Protein AF-A0A6J4SGM5-F1 (afdb_monomer)

Structure (mmCIF, N/CA/C/O backbone):
data_AF-A0A6J4SGM5-F1
#
_entry.id   AF-A0A6J4SGM5-F1
#
loop_
_atom_site.group_PDB
_atom_site.id
_atom_site.type_symbol
_atom_site.label_atom_id
_atom_site.label_alt_id
_atom_site.label_comp_id
_atom_site.label_asym_id
_atom_site.label_entity_id
_atom_site.label_seq_id
_atom_site.pdbx_PDB_ins_code
_atom_site.Cartn_x
_atom_site.Cartn_y
_atom_site.Cartn_z
_atom_site.occupancy
_atom_site.B_iso_or_equiv
_atom_site.auth_seq_id
_atom_site.auth_comp_id
_atom_site.auth_asym_id
_atom_site.auth_atom_id
_atom_site.pdbx_PDB_model_num
ATOM 1 N N . MET A 1 1 ? 21.782 -3.002 -118.184 1.00 40.16 1 MET A N 1
ATOM 2 C CA . MET A 1 1 ? 23.092 -2.917 -118.861 1.00 40.16 1 MET A CA 1
ATOM 3 C C . MET A 1 1 ? 24.148 -2.784 -117.782 1.00 40.16 1 MET A C 1
ATOM 5 O O . MET A 1 1 ? 23.915 -2.075 -116.814 1.00 40.16 1 MET A O 1
ATOM 9 N N . LEU A 1 2 ? 25.202 -3.583 -117.906 1.00 38.00 2 LEU A N 1
ATOM 10 C CA . LEU A 1 2 ? 26.291 -3.784 -116.953 1.00 38.00 2 LEU A CA 1
ATOM 11 C C . LEU A 1 2 ? 27.451 -2.805 -117.213 1.00 38.00 2 LEU A C 1
ATOM 13 O O . LEU A 1 2 ? 27.683 -2.469 -118.371 1.00 38.00 2 LEU A O 1
ATOM 17 N N . ASN A 1 3 ? 28.215 -2.538 -116.141 1.00 36.09 3 ASN A N 1
ATOM 18 C CA . ASN A 1 3 ? 29.625 -2.091 -116.071 1.00 36.09 3 ASN A CA 1
ATOM 19 C C . ASN A 1 3 ? 29.921 -0.632 -116.477 1.00 36.09 3 ASN A C 1
ATOM 21 O O . ASN A 1 3 ? 29.305 -0.114 -117.396 1.00 36.09 3 ASN A O 1
ATOM 25 N N . GLY A 1 4 ? 30.864 0.107 -115.883 1.00 37.28 4 GLY A N 1
ATOM 26 C CA . GLY A 1 4 ? 31.865 -0.093 -114.814 1.00 37.28 4 GLY A CA 1
ATOM 27 C C . GLY A 1 4 ? 32.132 1.292 -114.170 1.00 37.28 4 GLY A C 1
ATOM 28 O O . GLY A 1 4 ? 31.453 2.248 -114.524 1.00 37.28 4 GLY A O 1
ATOM 29 N N . ASP A 1 5 ? 33.019 1.531 -113.210 1.00 39.31 5 ASP A N 1
ATOM 30 C CA . ASP A 1 5 ? 34.423 1.134 -113.114 1.00 39.31 5 ASP A CA 1
ATOM 31 C C . ASP A 1 5 ? 34.956 1.449 -111.689 1.00 39.31 5 ASP A C 1
ATOM 33 O O . ASP A 1 5 ? 34.326 2.183 -110.927 1.00 39.31 5 ASP A O 1
ATOM 37 N N . HIS A 1 6 ? 36.087 0.846 -111.325 1.00 36.50 6 HIS A N 1
ATOM 38 C CA . HIS A 1 6 ? 36.716 0.809 -109.997 1.00 36.50 6 HIS A CA 1
ATOM 39 C C . HIS A 1 6 ? 37.684 1.978 -109.710 1.00 36.50 6 HIS A C 1
ATOM 41 O O . HIS A 1 6 ? 38.313 2.514 -110.615 1.00 36.50 6 HIS A O 1
ATOM 47 N N . GLY A 1 7 ? 37.923 2.266 -108.422 1.00 33.69 7 GLY A N 1
ATOM 48 C CA . GLY A 1 7 ? 39.098 3.013 -107.944 1.00 33.69 7 GLY A CA 1
ATOM 49 C C . GLY A 1 7 ? 39.100 3.209 -106.412 1.00 33.69 7 GLY A C 1
ATOM 50 O O . GLY A 1 7 ? 38.105 3.714 -105.904 1.00 33.69 7 GLY A O 1
ATOM 51 N N . PRO A 1 8 ? 40.146 2.798 -105.659 1.00 47.53 8 PRO A N 1
ATOM 52 C CA . PRO A 1 8 ? 40.080 2.532 -104.214 1.00 47.53 8 PRO A CA 1
ATOM 53 C C . PRO A 1 8 ? 40.654 3.660 -103.334 1.00 47.53 8 PRO A C 1
ATOM 55 O O . PRO A 1 8 ? 41.478 4.448 -103.788 1.00 47.53 8 PRO A O 1
ATOM 58 N N . ALA A 1 9 ? 40.309 3.665 -102.041 1.00 41.59 9 ALA A N 1
ATOM 59 C CA . ALA A 1 9 ? 41.151 4.246 -100.994 1.00 41.59 9 ALA A CA 1
ATOM 60 C C . ALA A 1 9 ? 40.871 3.573 -99.642 1.00 41.59 9 ALA A C 1
ATOM 62 O O . ALA A 1 9 ? 39.753 3.593 -99.129 1.00 41.59 9 ALA A O 1
ATOM 63 N N . GLU A 1 10 ? 41.914 2.950 -99.103 1.00 38.84 10 GLU A N 1
ATOM 64 C CA . GLU A 1 10 ? 42.028 2.485 -97.726 1.00 38.84 10 GLU A CA 1
ATOM 65 C C . GLU A 1 10 ? 41.816 3.631 -96.727 1.00 38.84 10 GLU A C 1
ATOM 67 O O . GLU A 1 10 ? 42.152 4.780 -97.012 1.00 38.84 10 GLU A O 1
ATOM 72 N N . GLY A 1 11 ? 41.356 3.313 -95.515 1.00 35.22 11 GLY A N 1
ATOM 73 C CA . GLY A 1 11 ? 41.525 4.237 -94.396 1.00 35.22 11 GLY A CA 1
ATOM 74 C C . GLY A 1 11 ? 40.549 4.057 -93.245 1.00 35.22 11 GLY A C 1
ATOM 75 O O . GLY A 1 11 ? 39.471 4.633 -93.243 1.00 35.22 11 GLY A O 1
ATOM 76 N N . SER A 1 12 ? 41.021 3.359 -92.215 1.00 42.75 12 SER A N 1
ATOM 77 C CA . SER A 1 12 ? 40.704 3.638 -90.809 1.00 42.75 12 SER A CA 1
ATOM 78 C C . SER A 1 12 ? 39.332 3.216 -90.279 1.00 42.75 12 SER A C 1
ATOM 80 O O . SER A 1 12 ? 38.381 3.980 -90.153 1.00 42.75 12 SER A O 1
ATOM 82 N N . ARG A 1 13 ? 39.330 1.970 -89.808 1.00 43.19 13 ARG A N 1
ATOM 83 C CA . ARG A 1 13 ? 38.585 1.487 -88.642 1.00 43.19 13 ARG A CA 1
ATOM 84 C C . ARG A 1 13 ? 38.886 2.384 -87.424 1.00 43.19 13 ARG A C 1
ATOM 86 O O . ARG A 1 13 ? 40.054 2.458 -87.046 1.00 43.19 13 ARG A O 1
ATOM 93 N N . PRO A 1 14 ? 37.902 3.022 -86.772 1.00 46.25 14 PRO A N 1
ATOM 94 C CA . PRO A 1 14 ? 38.060 3.407 -85.383 1.00 46.25 14 PRO A CA 1
ATOM 95 C C . PRO A 1 14 ? 37.700 2.205 -84.506 1.00 46.25 14 PRO A C 1
ATOM 97 O O . PRO A 1 14 ? 36.597 1.659 -84.573 1.00 46.25 14 PRO A O 1
ATOM 100 N N . GLU A 1 15 ? 38.692 1.768 -83.738 1.00 47.91 15 GLU A N 1
ATOM 101 C CA . GLU A 1 15 ? 38.578 0.852 -82.606 1.00 47.91 15 GLU A CA 1
ATOM 102 C C . GLU A 1 15 ? 37.409 1.249 -81.678 1.00 47.91 15 GLU A C 1
ATOM 104 O O . GLU A 1 15 ? 37.144 2.442 -81.499 1.00 47.91 15 GLU A O 1
ATOM 109 N N . PRO A 1 16 ? 36.705 0.281 -81.063 1.00 42.28 16 PRO A N 1
ATOM 110 C CA . PRO A 1 16 ? 35.736 0.578 -80.024 1.00 42.28 16 PRO A CA 1
ATOM 111 C C . PRO A 1 16 ? 36.505 1.031 -78.782 1.00 42.28 16 PRO A C 1
ATOM 113 O O . PRO A 1 16 ? 37.070 0.203 -78.070 1.00 42.28 16 PRO A O 1
ATOM 116 N N . ASP A 1 17 ? 36.537 2.340 -78.527 1.00 41.97 17 ASP A N 1
ATOM 117 C CA . ASP A 1 17 ? 37.102 2.895 -77.296 1.00 41.97 17 ASP A CA 1
ATOM 118 C C . ASP A 1 17 ? 36.160 2.569 -76.128 1.00 41.97 17 ASP A C 1
ATOM 120 O O . ASP A 1 17 ? 35.315 3.350 -75.685 1.00 41.97 17 ASP A O 1
ATOM 124 N N . GLY A 1 18 ? 36.248 1.310 -75.701 1.00 46.53 18 GLY A N 1
ATOM 125 C CA . GLY A 1 18 ? 35.677 0.773 -74.486 1.00 46.53 18 GLY A CA 1
ATOM 126 C C . GLY A 1 18 ? 36.437 1.320 -73.292 1.00 46.53 18 GLY A C 1
ATOM 127 O O . GLY A 1 18 ? 37.123 0.579 -72.594 1.00 46.53 18 GLY A O 1
ATOM 128 N N . ALA A 1 19 ? 36.261 2.607 -73.009 1.00 40.78 19 ALA A N 1
ATOM 129 C CA . ALA A 1 19 ? 36.446 3.112 -71.665 1.00 40.78 19 ALA A CA 1
ATOM 130 C C . ALA A 1 19 ? 35.244 2.640 -70.836 1.00 40.78 19 ALA A C 1
ATOM 132 O O . ALA A 1 19 ? 34.250 3.347 -70.664 1.00 40.78 19 ALA A O 1
ATOM 133 N N . ILE A 1 20 ? 35.332 1.406 -70.328 1.00 44.28 20 ILE A N 1
ATOM 134 C CA . ILE A 1 20 ? 34.617 1.013 -69.116 1.00 44.28 20 ILE A CA 1
ATOM 135 C C . ILE A 1 20 ? 35.116 1.982 -68.045 1.00 44.28 20 ILE A C 1
ATOM 137 O O . ILE A 1 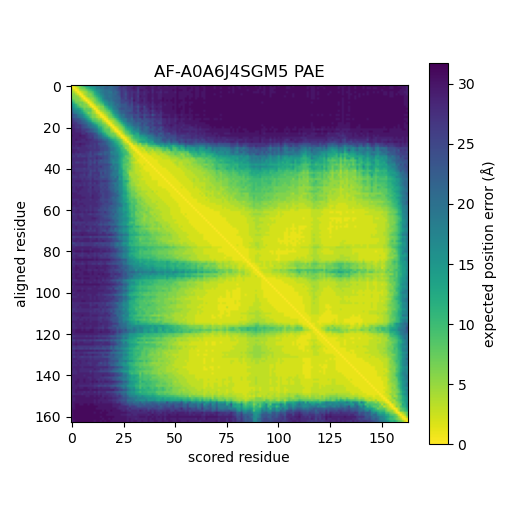20 ? 36.150 1.760 -67.419 1.00 44.28 20 ILE A O 1
ATOM 141 N N . GLN A 1 21 ? 34.409 3.098 -67.878 1.00 43.41 21 GLN A N 1
ATOM 142 C CA . GLN A 1 21 ? 34.505 3.882 -66.662 1.00 43.41 21 GLN A CA 1
ATOM 143 C C . GLN A 1 21 ? 34.025 2.944 -65.561 1.00 43.41 21 GLN A C 1
ATOM 145 O O . GLN A 1 21 ? 32.829 2.689 -65.410 1.00 43.41 21 GLN A O 1
ATOM 150 N N . ALA A 1 22 ? 34.979 2.343 -64.851 1.00 43.31 22 ALA A N 1
ATOM 151 C CA . ALA A 1 22 ? 34.691 1.720 -63.579 1.00 43.31 22 ALA A CA 1
ATOM 152 C C . ALA A 1 22 ? 33.937 2.772 -62.753 1.00 43.31 22 ALA A C 1
ATOM 154 O O . ALA A 1 22 ? 34.409 3.909 -62.682 1.00 43.31 22 ALA A O 1
ATOM 155 N N . PRO A 1 23 ? 32.768 2.457 -62.170 1.00 45.97 23 PRO A N 1
ATOM 156 C CA . PRO A 1 23 ? 32.138 3.380 -61.248 1.00 45.97 23 PRO A CA 1
ATOM 157 C C . PRO A 1 23 ? 33.075 3.546 -60.045 1.00 45.97 23 PRO A C 1
ATOM 159 O O . PRO A 1 23 ? 33.074 2.739 -59.112 1.00 45.97 23 PRO A O 1
ATOM 162 N N . GLU A 1 24 ? 33.899 4.594 -60.073 1.00 48.16 24 GLU A N 1
ATOM 163 C CA . GLU A 1 24 ? 34.596 5.139 -58.912 1.00 48.16 24 GLU A CA 1
ATOM 164 C C . GLU A 1 24 ? 33.542 5.743 -57.977 1.00 48.16 24 GLU A C 1
ATOM 166 O O . GLU A 1 24 ? 33.319 6.945 -57.914 1.00 48.16 24 GLU A O 1
ATOM 171 N N . GLY A 1 25 ? 32.806 4.870 -57.298 1.00 51.62 25 GLY A N 1
ATOM 172 C CA . GLY A 1 25 ? 31.758 5.264 -56.358 1.00 51.62 25 GLY A CA 1
ATOM 173 C C . GLY A 1 25 ? 31.374 4.179 -55.356 1.00 51.62 25 GLY A C 1
ATOM 174 O O . GLY A 1 25 ? 30.467 4.384 -54.561 1.00 51.62 25 GLY A O 1
ATOM 175 N N . GLY A 1 26 ? 32.035 3.016 -55.374 1.00 49.62 26 GLY A N 1
ATOM 176 C CA . GLY A 1 26 ? 31.603 1.854 -54.589 1.00 49.62 26 GLY A CA 1
ATOM 177 C C . GLY A 1 26 ? 32.303 1.635 -53.247 1.00 49.62 26 GLY A C 1
ATOM 178 O O . GLY A 1 26 ? 31.808 0.847 -52.452 1.00 49.62 26 GLY A O 1
ATOM 179 N N . ARG A 1 27 ? 33.452 2.270 -52.972 1.00 47.75 27 ARG A N 1
ATOM 180 C CA . ARG A 1 27 ? 34.247 1.949 -51.765 1.00 47.75 27 ARG A CA 1
ATOM 181 C C . ARG A 1 27 ? 33.932 2.825 -50.550 1.00 47.75 27 ARG A C 1
ATOM 183 O O . ARG A 1 27 ? 33.865 2.294 -49.452 1.00 47.75 27 ARG A O 1
ATOM 190 N N . LEU A 1 28 ? 33.638 4.112 -50.744 1.00 48.56 28 LEU A N 1
ATOM 191 C CA . LEU A 1 28 ? 33.342 5.039 -49.637 1.00 48.56 28 LEU A CA 1
ATOM 192 C C . LEU A 1 28 ? 31.994 4.749 -48.946 1.00 48.56 28 LEU A C 1
ATOM 194 O O . LEU A 1 28 ? 31.873 4.956 -47.746 1.00 48.56 28 LEU A O 1
ATOM 198 N N . GLY A 1 29 ? 31.010 4.198 -49.669 1.00 57.69 29 GLY A N 1
ATOM 199 C CA . GLY A 1 29 ? 29.711 3.824 -49.091 1.00 57.69 29 GLY A CA 1
ATOM 200 C C . GLY A 1 29 ? 29.709 2.492 -48.332 1.00 57.69 29 GLY A C 1
ATOM 201 O O . GLY A 1 29 ? 28.816 2.254 -47.526 1.00 57.69 29 GLY A O 1
ATOM 202 N N . LEU A 1 30 ? 30.695 1.618 -48.569 1.00 58.22 30 LEU A N 1
ATOM 203 C CA . LEU A 1 30 ? 30.833 0.351 -47.843 1.00 58.22 30 LEU A CA 1
ATOM 204 C C . LEU A 1 30 ? 31.356 0.601 -46.427 1.00 58.22 30 LEU A C 1
ATOM 206 O O . LEU A 1 30 ? 30.791 0.062 -45.482 1.00 58.22 30 LEU A O 1
ATOM 210 N N . ASP A 1 31 ? 32.370 1.453 -46.275 1.00 64.88 31 ASP A N 1
ATOM 211 C CA . ASP A 1 31 ? 32.934 1.802 -44.966 1.00 64.88 31 ASP A CA 1
ATOM 212 C C . ASP A 1 31 ? 31.916 2.564 -44.101 1.00 64.88 31 ASP A C 1
ATOM 214 O O . ASP A 1 31 ? 31.709 2.215 -42.940 1.00 64.88 31 ASP A O 1
ATOM 218 N N . GLU A 1 32 ? 31.184 3.517 -44.686 1.00 68.94 32 GLU A N 1
ATOM 219 C CA . GLU A 1 32 ? 30.111 4.251 -44.000 1.00 68.94 32 GLU A CA 1
ATOM 220 C C . GLU A 1 32 ? 28.940 3.329 -43.598 1.00 68.94 32 GLU A C 1
ATOM 222 O O . GLU A 1 32 ? 28.434 3.408 -42.476 1.00 68.94 32 GLU A O 1
ATOM 227 N N . ALA A 1 33 ? 28.570 2.373 -44.460 1.00 76.50 33 ALA A N 1
ATOM 228 C CA . ALA A 1 33 ? 27.568 1.358 -44.137 1.00 76.50 33 ALA A CA 1
ATOM 229 C C . ALA A 1 33 ? 28.035 0.393 -43.030 1.00 76.50 33 ALA A C 1
ATOM 231 O O . ALA A 1 33 ? 27.235 0.003 -42.176 1.00 76.50 33 ALA A O 1
ATOM 232 N N . TRP A 1 34 ? 29.316 0.013 -43.001 1.00 75.12 34 TRP A N 1
ATOM 233 C CA . TRP A 1 34 ? 29.876 -0.806 -41.922 1.00 75.12 34 TRP A CA 1
ATOM 234 C C . TRP A 1 34 ? 29.910 -0.049 -40.594 1.00 75.12 34 TRP A C 1
ATOM 236 O O . TRP A 1 34 ? 29.562 -0.621 -39.557 1.00 75.12 34 TRP A O 1
ATOM 246 N N . GLU A 1 35 ? 30.250 1.239 -40.609 1.00 83.12 35 GLU A N 1
ATOM 247 C CA . GLU A 1 35 ? 30.158 2.088 -39.424 1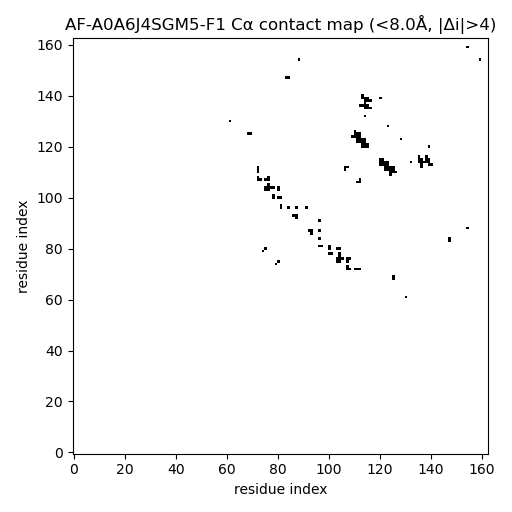.00 83.12 35 GLU A CA 1
ATOM 248 C C . GLU A 1 35 ? 28.718 2.213 -38.908 1.00 83.12 35 GLU A C 1
ATOM 250 O O . GLU A 1 35 ? 28.492 2.139 -37.698 1.00 83.12 35 GLU A O 1
ATOM 255 N N . ASP A 1 36 ? 27.729 2.347 -39.795 1.00 87.00 36 ASP A N 1
ATOM 256 C CA . ASP A 1 36 ? 26.314 2.362 -39.418 1.00 87.00 36 ASP A CA 1
ATOM 257 C C . ASP A 1 36 ? 25.857 1.043 -38.796 1.00 87.00 36 ASP A C 1
ATOM 259 O O . ASP A 1 36 ? 25.154 1.050 -37.781 1.00 87.00 36 ASP A O 1
ATOM 263 N N . VAL A 1 37 ? 26.295 -0.095 -39.337 1.00 89.25 37 VAL A N 1
ATOM 264 C CA . VAL A 1 37 ? 26.018 -1.413 -38.749 1.00 89.25 37 VAL A CA 1
ATOM 265 C C . VAL A 1 37 ? 26.622 -1.516 -37.347 1.00 89.25 37 VAL A C 1
ATOM 267 O O . VAL A 1 37 ? 25.943 -1.973 -36.424 1.00 89.25 37 VAL A O 1
ATOM 270 N N . LEU A 1 38 ? 27.856 -1.044 -37.141 1.00 88.56 38 LEU A N 1
ATOM 271 C CA . LEU A 1 38 ? 28.496 -1.023 -35.821 1.00 88.56 38 LEU A CA 1
ATOM 272 C C . LEU A 1 38 ? 27.760 -0.094 -34.841 1.00 88.56 38 LEU A C 1
ATOM 274 O O . LEU A 1 38 ? 27.497 -0.487 -33.700 1.00 88.56 38 LEU A O 1
ATOM 278 N N . ARG A 1 39 ? 27.349 1.103 -35.289 1.00 89.44 39 ARG A N 1
ATOM 279 C CA . ARG A 1 39 ? 26.523 2.036 -34.501 1.00 89.44 39 ARG A CA 1
ATOM 280 C C . ARG A 1 39 ? 25.187 1.403 -34.107 1.00 89.44 39 ARG A C 1
ATOM 282 O O . ARG A 1 39 ? 24.771 1.516 -32.950 1.00 89.44 39 ARG A O 1
ATOM 289 N N . GLN A 1 40 ? 24.521 0.712 -35.033 1.00 90.56 40 GLN A N 1
ATOM 290 C CA . GLN A 1 40 ? 23.264 0.014 -34.760 1.00 90.56 40 GLN A CA 1
ATOM 291 C C . GLN A 1 40 ? 23.448 -1.143 -33.777 1.00 90.56 40 GLN A C 1
ATOM 293 O O . GLN A 1 40 ? 22.639 -1.281 -32.857 1.00 90.56 40 GLN A O 1
ATOM 298 N N . GLN A 1 41 ? 24.514 -1.935 -33.911 1.00 91.88 41 GLN A N 1
ATOM 299 C CA . GLN A 1 41 ? 24.813 -3.004 -32.959 1.00 91.88 41 GLN A CA 1
ATOM 300 C C . GLN A 1 41 ? 25.058 -2.461 -31.548 1.00 91.88 41 GLN A C 1
ATOM 302 O O . GLN A 1 41 ? 24.482 -2.983 -30.593 1.00 91.88 41 GLN A O 1
ATOM 307 N N . GLU A 1 42 ? 25.822 -1.376 -31.402 1.00 93.31 42 GLU A N 1
ATOM 308 C CA . GLU A 1 42 ? 26.063 -0.766 -30.090 1.00 93.31 42 GLU A CA 1
ATOM 309 C C . GLU A 1 42 ? 24.777 -0.179 -29.485 1.00 93.31 42 GLU A C 1
ATOM 311 O O . GLU A 1 42 ? 24.524 -0.327 -28.288 1.00 93.31 42 GLU A O 1
ATOM 316 N N . LEU A 1 43 ? 23.904 0.432 -30.295 1.00 94.12 43 LEU A N 1
ATOM 317 C CA . LEU A 1 43 ? 22.588 0.895 -29.839 1.00 94.12 43 LEU A CA 1
ATOM 318 C C . LEU A 1 43 ? 21.695 -0.260 -29.374 1.00 94.12 43 LEU A C 1
ATOM 320 O O . LEU A 1 43 ? 21.019 -0.139 -28.348 1.00 94.12 43 LEU A O 1
ATOM 324 N N . LEU A 1 44 ? 21.677 -1.378 -30.103 1.00 95.00 44 LEU A N 1
ATOM 325 C CA . LEU A 1 44 ? 20.936 -2.575 -29.706 1.00 95.00 44 LEU A CA 1
ATOM 326 C C . LEU A 1 44 ? 21.500 -3.171 -28.416 1.00 95.00 44 LEU A C 1
ATOM 328 O O . LEU A 1 44 ? 20.717 -3.507 -27.526 1.00 95.00 44 LEU A O 1
ATOM 332 N N . ARG A 1 45 ? 22.830 -3.223 -28.275 1.00 93.06 45 ARG A N 1
ATOM 333 C CA . ARG A 1 45 ? 23.514 -3.668 -27.054 1.00 93.06 45 ARG A CA 1
ATOM 334 C C . ARG A 1 45 ? 23.118 -2.804 -25.861 1.00 93.06 45 ARG A C 1
ATOM 336 O O . ARG A 1 45 ? 22.620 -3.334 -24.871 1.00 93.06 45 ARG A O 1
ATOM 343 N N . LYS A 1 46 ? 23.212 -1.478 -25.993 1.00 93.44 46 LYS A N 1
ATOM 344 C CA . LYS A 1 46 ? 22.801 -0.516 -24.956 1.00 93.44 46 LYS A CA 1
ATOM 345 C C . LYS A 1 46 ? 21.320 -0.635 -24.597 1.00 93.44 46 LYS A C 1
ATOM 347 O O . LYS A 1 46 ? 20.958 -0.570 -23.426 1.00 93.44 46 LYS A O 1
ATOM 352 N N . ARG A 1 47 ? 20.437 -0.832 -25.583 1.00 94.00 47 ARG A N 1
ATOM 353 C CA . ARG A 1 47 ? 19.002 -1.058 -25.335 1.00 94.00 47 ARG A CA 1
ATOM 354 C C . ARG A 1 47 ? 18.752 -2.376 -24.611 1.00 94.00 47 ARG A C 1
ATOM 356 O O . ARG A 1 47 ? 17.894 -2.413 -23.735 1.00 94.00 47 ARG A O 1
ATOM 363 N N . ALA A 1 48 ? 19.459 -3.442 -24.975 1.00 94.19 48 ALA A N 1
ATOM 364 C CA . ALA A 1 48 ? 19.344 -4.735 -24.314 1.00 94.19 48 ALA A CA 1
ATOM 365 C C . ALA A 1 48 ? 19.829 -4.655 -22.860 1.00 94.19 48 ALA A C 1
ATOM 367 O O . ALA A 1 48 ? 19.125 -5.114 -21.967 1.00 94.19 48 ALA A O 1
ATOM 368 N N . GLU A 1 49 ? 20.966 -4.006 -22.617 1.00 93.69 49 GLU A N 1
ATOM 369 C CA . GLU A 1 49 ? 21.510 -3.758 -21.279 1.00 93.69 49 GLU A CA 1
ATOM 370 C C . GLU A 1 49 ? 20.561 -2.896 -20.437 1.00 93.69 49 GLU A C 1
ATOM 372 O O . GLU A 1 49 ? 20.187 -3.288 -19.338 1.00 93.69 49 GLU A O 1
ATOM 377 N N . SER A 1 50 ? 20.042 -1.795 -20.992 1.00 94.06 50 SER A N 1
ATOM 378 C CA . SER A 1 50 ? 19.047 -0.962 -20.306 1.00 94.06 50 SER A CA 1
ATOM 379 C C . SER A 1 50 ? 17.757 -1.724 -19.987 1.00 94.06 50 SER A C 1
ATOM 381 O O . SER A 1 50 ? 17.176 -1.525 -18.923 1.00 94.06 50 SER A O 1
ATOM 383 N N . LYS A 1 51 ? 17.290 -2.602 -20.884 1.00 93.81 51 LYS A N 1
ATOM 384 C CA . LYS A 1 51 ? 16.125 -3.460 -20.621 1.00 93.81 51 LYS A CA 1
ATOM 385 C C . LYS A 1 51 ? 16.401 -4.467 -19.505 1.00 93.81 51 LYS A C 1
ATOM 387 O O . LYS A 1 51 ? 15.513 -4.677 -18.689 1.00 93.81 51 LYS A O 1
ATOM 392 N N . ARG A 1 52 ? 17.600 -5.060 -19.469 1.00 93.19 52 ARG A N 1
ATOM 393 C CA . ARG A 1 52 ? 18.022 -5.978 -18.399 1.00 93.19 52 ARG A CA 1
ATOM 394 C C . ARG A 1 52 ? 18.064 -5.266 -17.056 1.00 93.19 52 ARG A C 1
ATOM 396 O O . ARG A 1 52 ? 17.372 -5.701 -16.148 1.00 93.19 52 ARG A O 1
ATOM 403 N N . GLN A 1 53 ? 18.736 -4.117 -16.986 1.00 93.19 53 GLN A N 1
ATOM 404 C CA . GLN A 1 53 ? 18.793 -3.321 -15.761 1.00 93.19 53 GLN A CA 1
ATOM 405 C C . GLN A 1 53 ? 17.391 -2.952 -15.269 1.00 93.19 53 GLN A C 1
ATOM 407 O O . GLN A 1 53 ? 17.061 -3.160 -14.112 1.00 93.19 53 GLN A O 1
ATOM 412 N N . LYS A 1 54 ? 16.517 -2.482 -16.170 1.00 92.31 54 LYS A N 1
ATOM 413 C CA . LYS A 1 54 ? 15.127 -2.182 -15.809 1.00 92.31 54 LYS A CA 1
ATOM 414 C C . LYS A 1 54 ? 14.382 -3.407 -15.285 1.00 92.31 54 LYS A C 1
ATOM 416 O O . LYS A 1 54 ? 13.575 -3.252 -14.382 1.00 92.31 54 LYS A O 1
ATOM 421 N N . ALA A 1 55 ? 14.602 -4.591 -15.852 1.00 91.31 55 ALA A N 1
ATOM 422 C CA . ALA A 1 55 ? 13.958 -5.810 -15.372 1.00 91.31 55 ALA A CA 1
ATOM 423 C C . ALA A 1 55 ? 14.445 -6.186 -13.962 1.00 91.31 55 ALA A C 1
ATOM 425 O O . ALA A 1 55 ? 13.621 -6.488 -13.105 1.00 91.31 55 ALA A O 1
ATOM 426 N N . GLU A 1 56 ? 15.751 -6.087 -13.708 1.00 93.12 56 GLU A N 1
ATOM 427 C CA . GLU A 1 56 ? 16.358 -6.335 -12.391 1.00 93.12 56 GLU A CA 1
ATOM 428 C C . GLU A 1 56 ? 15.869 -5.334 -11.330 1.00 93.12 56 GLU A C 1
ATOM 430 O O . GLU A 1 56 ? 15.521 -5.717 -10.207 1.00 93.12 56 GLU A O 1
ATOM 435 N N . ASP A 1 57 ? 15.773 -4.054 -11.699 1.00 93.44 57 ASP A N 1
ATOM 436 C CA . ASP A 1 57 ? 15.238 -3.004 -10.832 1.00 93.44 57 ASP A CA 1
ATOM 437 C C . ASP A 1 57 ? 13.761 -3.277 -10.500 1.00 93.44 57 ASP A C 1
ATOM 439 O O . ASP A 1 57 ? 13.352 -3.182 -9.343 1.00 93.44 57 ASP A O 1
ATOM 443 N N . GLN A 1 58 ? 12.953 -3.660 -11.497 1.00 92.31 58 GLN A N 1
ATOM 444 C CA . GLN A 1 58 ? 11.536 -3.993 -11.304 1.00 92.31 58 GLN A CA 1
ATOM 445 C C . GLN A 1 58 ? 11.350 -5.228 -10.416 1.00 92.31 58 GLN A C 1
ATOM 447 O O . GLN A 1 58 ? 10.496 -5.215 -9.532 1.00 92.31 58 GLN A O 1
ATOM 452 N N . GLU A 1 59 ? 12.163 -6.270 -10.594 1.00 94.25 59 GLU A N 1
ATOM 453 C CA . GLU A 1 59 ? 12.130 -7.460 -9.740 1.00 94.25 59 GLU A CA 1
ATOM 454 C C . GLU A 1 59 ? 12.486 -7.118 -8.286 1.00 94.25 59 GLU A C 1
ATOM 456 O O . GLU A 1 59 ? 11.824 -7.574 -7.348 1.00 94.25 59 GLU A O 1
ATOM 461 N N . THR A 1 60 ? 13.492 -6.265 -8.089 1.00 96.00 60 THR A N 1
ATOM 462 C CA . THR A 1 60 ? 13.890 -5.800 -6.756 1.00 96.00 60 THR A CA 1
ATOM 463 C C . THR A 1 60 ? 12.772 -5.000 -6.090 1.00 96.00 60 THR A C 1
ATOM 465 O O . THR A 1 60 ? 12.394 -5.315 -4.960 1.00 96.00 60 THR A O 1
ATOM 468 N N . LEU A 1 61 ? 12.187 -4.033 -6.805 1.00 96.31 61 LEU A N 1
ATOM 469 C CA . LEU A 1 61 ? 11.058 -3.235 -6.317 1.00 96.31 61 LEU A CA 1
ATOM 470 C C . LEU A 1 61 ? 9.847 -4.108 -5.971 1.00 96.31 61 LEU A C 1
ATOM 472 O O . LEU A 1 61 ? 9.213 -3.906 -4.935 1.00 96.31 61 LEU A O 1
ATOM 476 N N . TRP A 1 62 ? 9.539 -5.099 -6.808 1.00 97.06 62 TRP A N 1
ATOM 477 C CA . TRP A 1 62 ? 8.449 -6.040 -6.568 1.00 97.06 62 TRP A CA 1
ATOM 478 C C . TRP A 1 62 ? 8.671 -6.869 -5.301 1.00 97.06 62 TRP A C 1
ATOM 480 O O . TRP A 1 62 ? 7.766 -7.019 -4.478 1.00 97.06 62 TRP A O 1
ATOM 490 N N . ARG A 1 63 ? 9.890 -7.377 -5.102 1.00 97.19 63 ARG A N 1
ATOM 491 C CA . ARG A 1 63 ? 10.243 -8.160 -3.913 1.00 97.19 63 ARG A CA 1
ATOM 492 C C . ARG A 1 63 ? 10.091 -7.341 -2.632 1.00 97.19 63 ARG A C 1
ATOM 494 O O . ARG A 1 63 ? 9.472 -7.821 -1.682 1.00 97.19 63 ARG A O 1
ATOM 501 N N . GLU A 1 64 ? 10.623 -6.121 -2.614 1.00 97.50 64 GLU A N 1
ATOM 502 C CA . GLU A 1 64 ? 10.513 -5.209 -1.468 1.00 97.50 64 GLU A CA 1
ATOM 503 C C . GLU A 1 64 ? 9.054 -4.846 -1.172 1.00 97.50 64 GLU A C 1
ATOM 505 O O . GLU A 1 64 ? 8.620 -4.858 -0.015 1.00 97.50 64 GLU A O 1
ATOM 510 N N . PHE A 1 65 ? 8.277 -4.586 -2.225 1.00 97.69 65 PHE A N 1
ATOM 511 C CA . PHE A 1 65 ? 6.848 -4.329 -2.126 1.00 97.69 65 PHE A CA 1
ATOM 512 C C . PHE A 1 65 ? 6.104 -5.511 -1.492 1.00 97.69 65 PHE A C 1
ATOM 514 O O . PHE A 1 65 ? 5.402 -5.333 -0.497 1.00 97.69 65 PHE A O 1
ATOM 521 N N . MET A 1 66 ? 6.311 -6.731 -1.992 1.00 97.88 66 MET A N 1
ATOM 522 C CA . MET A 1 66 ? 5.659 -7.930 -1.457 1.00 97.88 66 MET A CA 1
ATOM 523 C C . MET A 1 66 ? 6.048 -8.219 -0.003 1.00 97.88 66 MET A C 1
ATOM 525 O O . MET A 1 66 ? 5.230 -8.696 0.784 1.00 97.88 66 MET A O 1
ATOM 529 N N . GLU A 1 67 ? 7.285 -7.919 0.389 1.00 98.12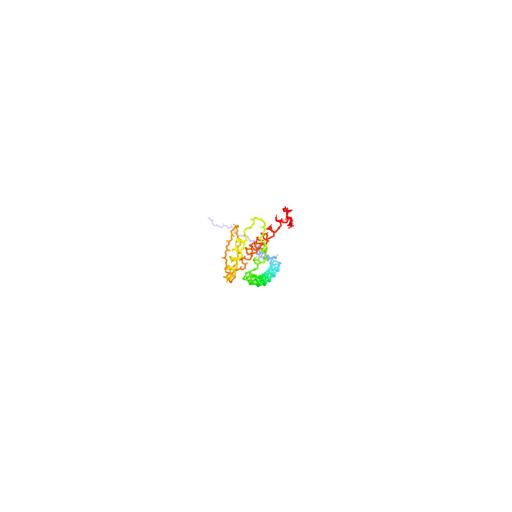 67 GLU A N 1
ATOM 530 C CA . GLU A 1 67 ? 7.713 -8.024 1.783 1.00 98.12 67 GLU A CA 1
ATOM 531 C C . GLU A 1 67 ? 6.992 -7.011 2.686 1.00 98.12 67 GLU A C 1
ATOM 533 O O . GLU A 1 67 ? 6.544 -7.358 3.783 1.00 98.12 67 GLU A O 1
ATOM 538 N N . ALA A 1 68 ? 6.831 -5.769 2.222 1.00 97.25 68 ALA A N 1
ATOM 539 C CA . ALA A 1 68 ? 6.070 -4.750 2.937 1.00 97.25 68 ALA A CA 1
ATOM 540 C C . ALA A 1 68 ? 4.590 -5.132 3.081 1.00 97.25 68 ALA A C 1
ATOM 542 O O . ALA A 1 68 ? 4.045 -5.031 4.182 1.00 97.25 68 ALA A O 1
ATOM 543 N N . GLU A 1 69 ? 3.969 -5.642 2.019 1.00 97.81 69 GLU A N 1
A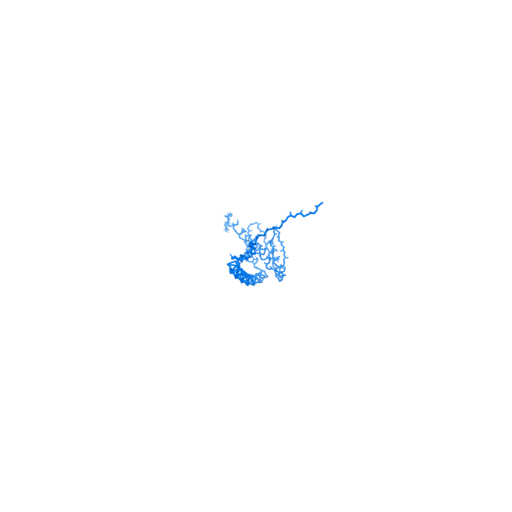TOM 544 C CA . GLU A 1 69 ? 2.571 -6.078 2.033 1.00 97.81 69 GLU A CA 1
ATOM 545 C C . GLU A 1 69 ? 2.340 -7.268 2.978 1.00 97.81 69 GLU A C 1
ATOM 547 O O . GLU A 1 69 ? 1.382 -7.265 3.756 1.00 97.81 69 GLU A O 1
ATOM 552 N N . ARG A 1 70 ? 3.258 -8.248 3.014 1.00 98.19 70 ARG A N 1
ATOM 553 C CA . ARG A 1 70 ? 3.219 -9.344 4.003 1.00 98.19 70 ARG A CA 1
ATOM 554 C C . ARG A 1 70 ? 3.247 -8.814 5.435 1.00 98.19 70 ARG A C 1
ATOM 556 O O . ARG A 1 70 ? 2.439 -9.231 6.268 1.00 98.19 70 ARG A O 1
ATOM 563 N N . ARG A 1 71 ? 4.139 -7.861 5.728 1.00 97.94 71 ARG A N 1
ATOM 564 C CA . ARG A 1 71 ? 4.192 -7.212 7.049 1.00 97.94 71 ARG A CA 1
ATOM 565 C C . ARG A 1 71 ? 2.905 -6.457 7.367 1.00 97.94 71 ARG A C 1
ATOM 567 O O . ARG A 1 71 ? 2.460 -6.487 8.514 1.00 97.94 71 ARG A O 1
ATOM 574 N N . GLU A 1 72 ? 2.313 -5.773 6.392 1.00 96.44 72 GLU A N 1
ATOM 575 C CA . GLU A 1 72 ? 1.059 -5.042 6.588 1.00 96.44 72 GLU A CA 1
ATOM 576 C C . GLU A 1 72 ? -0.101 -5.993 6.904 1.00 96.44 72 GLU A C 1
ATOM 578 O O . GLU A 1 72 ? -0.847 -5.744 7.852 1.00 96.44 72 GLU A O 1
ATOM 583 N N . ILE A 1 73 ? -0.221 -7.116 6.191 1.00 97.38 73 ILE A N 1
ATOM 584 C CA . ILE A 1 73 ? -1.240 -8.134 6.477 1.00 97.38 73 ILE A CA 1
ATOM 585 C C . ILE A 1 73 ? -1.116 -8.654 7.908 1.00 97.38 73 ILE A C 1
ATOM 587 O O . ILE A 1 73 ? -2.112 -8.666 8.630 1.00 97.38 73 ILE A O 1
ATOM 591 N N . VAL A 1 74 ? 0.094 -8.987 8.365 1.00 98.06 74 VAL A N 1
ATOM 592 C CA . VAL A 1 74 ? 0.320 -9.418 9.755 1.00 98.06 74 VAL A CA 1
ATOM 593 C C . VAL A 1 74 ? -0.096 -8.328 10.747 1.00 98.06 74 VAL A C 1
ATOM 595 O O . VAL A 1 74 ? -0.719 -8.609 11.770 1.00 98.06 74 VAL A O 1
ATOM 598 N N . GLN A 1 75 ? 0.192 -7.057 10.470 1.00 97.75 75 GLN A N 1
ATOM 599 C CA . GLN A 1 75 ? -0.250 -5.965 11.341 1.00 97.75 75 GLN A CA 1
ATOM 600 C C . GLN A 1 75 ? -1.779 -5.847 11.383 1.00 97.75 75 GLN A C 1
ATOM 602 O O . GLN A 1 75 ? -2.348 -5.685 12.469 1.00 97.75 75 GLN A O 1
ATOM 607 N N . ARG A 1 76 ? -2.446 -5.948 10.229 1.00 97.38 76 ARG A N 1
ATOM 608 C CA . ARG A 1 76 ? -3.910 -5.894 10.112 1.00 97.38 76 ARG A CA 1
ATOM 609 C C . ARG A 1 76 ? -4.580 -7.065 10.832 1.00 97.38 76 ARG A C 1
ATOM 611 O O . ARG A 1 76 ? -5.513 -6.834 11.597 1.00 97.38 76 ARG A O 1
ATOM 618 N N . GLN A 1 77 ? -4.040 -8.278 10.700 1.00 97.38 77 GLN A N 1
ATOM 619 C CA . GLN A 1 77 ? -4.446 -9.454 11.485 1.00 97.38 77 GLN A CA 1
ATOM 620 C C . GLN A 1 77 ? -4.318 -9.207 12.990 1.00 97.38 77 GL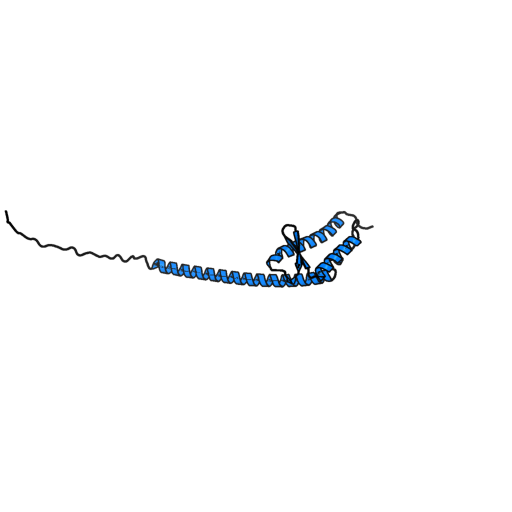N A C 1
ATOM 622 O O . GLN A 1 77 ? -5.173 -9.610 13.768 1.00 97.38 77 GLN A O 1
ATOM 627 N N . ASN A 1 78 ? -3.288 -8.470 13.403 1.00 97.44 78 ASN A N 1
ATOM 628 C CA . ASN A 1 78 ? -3.075 -8.076 14.792 1.00 97.44 78 ASN A CA 1
ATOM 629 C C . ASN A 1 78 ? -3.878 -6.828 15.206 1.00 97.44 78 ASN A C 1
ATOM 631 O O . ASN A 1 78 ? -3.528 -6.182 16.194 1.00 97.44 78 ASN A O 1
ATOM 635 N N . GLY A 1 79 ? -4.912 -6.429 14.462 1.00 95.62 79 GLY A N 1
ATOM 636 C CA . GLY A 1 79 ? -5.804 -5.330 14.842 1.00 95.62 79 GLY A CA 1
ATOM 637 C C . GLY A 1 79 ? -5.211 -3.929 14.657 1.00 95.62 79 GLY A C 1
ATOM 638 O O . GLY A 1 79 ? -5.556 -3.010 15.402 1.00 95.62 79 GLY A O 1
ATOM 639 N N . GLN A 1 80 ? -4.320 -3.735 13.679 1.00 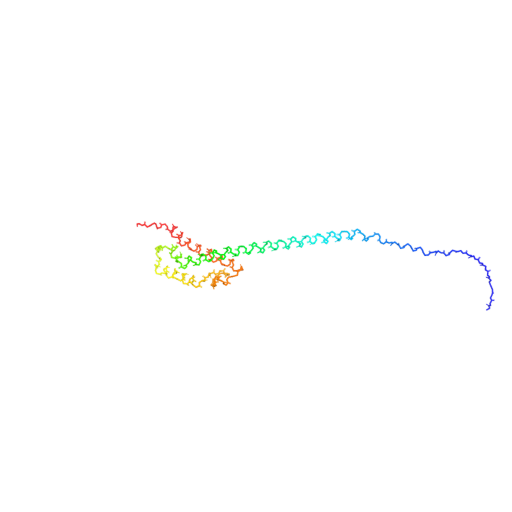96.75 80 GLN A N 1
ATOM 640 C CA . GLN A 1 80 ? -3.749 -2.418 13.359 1.00 96.75 80 GLN A CA 1
ATOM 641 C C . GLN A 1 80 ? -4.829 -1.345 13.157 1.00 96.75 80 GLN A C 1
ATOM 643 O O . GLN A 1 80 ? -4.683 -0.242 13.684 1.00 96.75 80 GLN A O 1
ATOM 648 N N . LEU A 1 81 ? -5.934 -1.664 12.470 1.00 96.12 81 LEU A N 1
ATOM 649 C CA . LEU A 1 81 ? -7.009 -0.692 12.265 1.00 96.12 81 LEU A CA 1
ATOM 650 C C . LEU A 1 81 ? -7.649 -0.247 13.580 1.00 96.12 81 LEU A C 1
ATOM 652 O O . LEU A 1 81 ? -7.822 0.947 13.782 1.00 96.12 81 LEU A O 1
ATOM 656 N N . ALA A 1 82 ? -7.939 -1.173 14.499 1.00 94.62 82 ALA A N 1
ATOM 657 C CA . ALA A 1 82 ? -8.506 -0.828 15.804 1.00 94.62 82 ALA A CA 1
ATOM 658 C C . ALA A 1 82 ? -7.612 0.165 16.565 1.00 94.62 82 ALA A C 1
ATOM 660 O O . ALA A 1 82 ? -8.106 1.141 17.126 1.00 94.62 82 ALA A O 1
ATOM 661 N N . ARG A 1 83 ? -6.287 -0.049 16.527 1.00 94.25 83 ARG A N 1
ATOM 662 C CA . ARG A 1 83 ? -5.311 0.865 17.139 1.00 94.25 83 ARG A CA 1
ATOM 663 C C . ARG A 1 83 ? -5.314 2.248 16.488 1.00 94.25 83 ARG A C 1
ATOM 665 O O . ARG A 1 83 ? -5.201 3.237 17.201 1.00 94.25 83 ARG A O 1
ATOM 672 N N . HIS A 1 84 ? -5.447 2.326 15.163 1.00 93.31 84 HIS A N 1
ATOM 673 C CA . HIS A 1 84 ? -5.520 3.607 14.454 1.00 93.31 84 HIS A CA 1
ATOM 674 C C . HIS A 1 84 ? -6.841 4.345 14.669 1.00 93.31 84 HIS A C 1
ATOM 676 O O . HIS A 1 84 ? -6.841 5.571 14.725 1.00 93.31 84 HIS A O 1
ATOM 682 N N . LEU A 1 85 ? -7.954 3.619 14.801 1.00 91.75 85 LEU A N 1
ATOM 683 C CA . LEU A 1 85 ? -9.252 4.221 15.099 1.00 91.75 85 LEU A CA 1
ATOM 684 C C . LEU A 1 85 ? -9.283 4.823 16.509 1.00 91.75 85 LEU A C 1
ATOM 686 O O . LEU A 1 85 ? -9.861 5.894 16.692 1.00 91.75 85 LEU A O 1
ATOM 690 N N . GLY A 1 86 ? -8.629 4.186 17.483 1.00 89.56 86 GLY A N 1
ATOM 691 C CA . GLY A 1 86 ? -8.539 4.705 18.846 1.00 89.56 86 GLY A CA 1
ATOM 692 C C . GLY A 1 86 ? -9.909 4.837 19.518 1.00 89.56 86 GLY A C 1
ATOM 693 O O . GLY A 1 86 ? -10.801 4.011 19.311 1.00 89.56 86 GLY A O 1
ATOM 694 N N . ALA A 1 87 ? -10.066 5.867 20.353 1.00 88.75 87 ALA A N 1
ATOM 695 C CA . ALA A 1 87 ? -11.346 6.160 20.982 1.00 88.75 87 ALA A CA 1
ATOM 696 C C . ALA A 1 87 ? -12.375 6.661 19.942 1.00 88.75 87 ALA A C 1
ATOM 698 O O . ALA A 1 87 ? -12.003 7.344 18.982 1.00 88.75 87 ALA A O 1
ATOM 699 N N . PRO A 1 88 ? -13.667 6.338 20.122 1.00 88.50 88 PRO A N 1
ATOM 700 C CA . PRO A 1 88 ? -14.743 6.944 19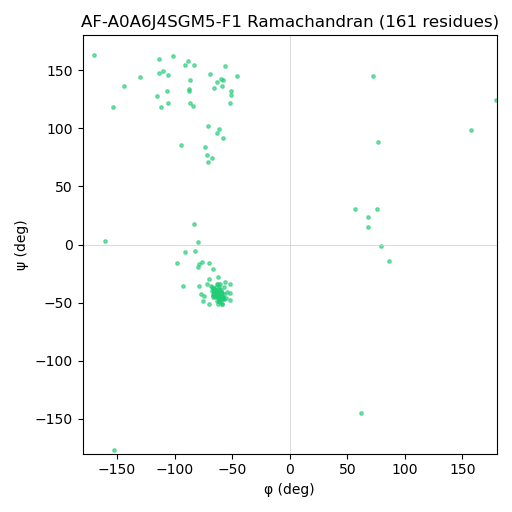.348 1.00 88.50 88 PRO A CA 1
ATOM 701 C C . PRO A 1 88 ? -14.758 8.460 19.539 1.00 88.50 88 PRO A C 1
ATOM 703 O O . PRO A 1 88 ? -14.624 8.942 20.665 1.00 88.50 88 PRO A O 1
ATOM 706 N N . LEU A 1 89 ? -14.937 9.195 18.448 1.00 87.56 89 LEU A N 1
ATOM 707 C CA . LEU A 1 89 ? -15.130 10.639 18.483 1.00 87.56 89 LEU A CA 1
ATOM 708 C C . LEU A 1 89 ? -16.612 10.953 18.769 1.00 87.56 89 LEU A C 1
ATOM 710 O O . LEU A 1 89 ? -17.479 10.123 18.479 1.00 87.56 89 LEU A O 1
ATOM 714 N N . PRO A 1 90 ? -16.948 12.121 19.337 1.00 83.81 90 PRO A N 1
ATOM 715 C CA . PRO A 1 90 ? -18.336 12.541 19.514 1.00 83.81 90 PRO A CA 1
ATOM 716 C C . PRO A 1 90 ? -19.157 12.448 18.222 1.00 83.81 90 PRO A C 1
ATOM 718 O O . PRO A 1 90 ? -18.731 12.874 17.152 1.00 83.81 90 PRO A O 1
ATOM 721 N N . GLY A 1 91 ? -20.342 11.844 18.328 1.00 85.06 91 GLY A N 1
ATOM 722 C CA . GLY A 1 91 ? -21.209 11.538 17.185 1.00 85.06 91 GLY A CA 1
ATOM 723 C C . GLY A 1 91 ? -20.904 10.208 16.483 1.00 85.06 91 GLY A C 1
ATOM 724 O O . GLY A 1 91 ? -21.758 9.709 15.752 1.00 85.06 91 GLY A O 1
ATOM 725 N N . GLU A 1 92 ? -19.754 9.578 16.736 1.00 87.12 92 GLU A N 1
ATOM 726 C CA . GLU A 1 92 ? -19.455 8.241 16.224 1.00 87.12 92 GLU A CA 1
ATOM 727 C C . GLU A 1 92 ? -19.977 7.149 17.156 1.00 87.12 92 GLU A C 1
ATOM 729 O O . GLU A 1 92 ? -19.869 7.219 18.382 1.00 87.12 92 GLU A O 1
ATOM 734 N N . LEU A 1 93 ? -20.489 6.067 16.570 1.00 90.50 93 LEU A N 1
ATOM 735 C CA . LEU A 1 93 ? -20.934 4.919 17.345 1.00 90.50 93 LEU A CA 1
ATOM 736 C C . LEU A 1 93 ? -19.754 3.969 17.608 1.00 90.50 93 LEU A C 1
ATOM 738 O O . LEU A 1 93 ? -19.209 3.388 16.662 1.00 90.50 93 LEU A O 1
ATOM 742 N N . PRO A 1 94 ? -19.412 3.677 18.880 1.00 91.94 94 PRO A N 1
ATOM 743 C CA . PRO A 1 94 ? -18.319 2.759 19.210 1.00 91.94 94 PRO A CA 1
ATOM 744 C C . PRO A 1 94 ? -18.491 1.368 18.581 1.00 91.94 94 PRO A C 1
ATOM 746 O O . PRO A 1 94 ? -17.519 0.695 18.240 1.00 91.94 94 PRO A O 1
ATOM 749 N N . ALA A 1 95 ? -19.742 0.922 18.425 1.00 93.06 95 ALA A N 1
ATOM 750 C CA . ALA A 1 95 ? -20.069 -0.351 17.793 1.00 93.06 95 ALA A CA 1
ATOM 751 C C . ALA A 1 95 ? -19.699 -0.385 16.299 1.00 93.06 95 ALA A C 1
ATOM 753 O O . ALA A 1 95 ? -19.190 -1.404 15.835 1.00 93.06 95 ALA A O 1
ATOM 754 N N . GLN A 1 96 ? -19.886 0.722 15.571 1.00 92.44 96 GLN A N 1
ATOM 755 C CA . GLN A 1 96 ? -19.538 0.813 14.149 1.00 92.44 96 GLN A CA 1
ATOM 756 C C . GLN A 1 96 ? -18.022 0.729 13.945 1.00 92.44 96 GLN A C 1
ATOM 758 O O . GLN A 1 96 ? -17.562 -0.031 13.095 1.00 92.44 96 GLN A O 1
ATOM 763 N N . LEU A 1 97 ? -17.236 1.421 14.777 1.00 92.75 97 LEU A N 1
ATOM 764 C CA . LEU A 1 97 ? -15.770 1.360 14.717 1.00 92.75 97 LEU A CA 1
ATOM 765 C C . LEU A 1 97 ? -15.240 -0.049 15.009 1.00 92.75 97 LEU A C 1
ATOM 767 O O . LEU A 1 97 ? -14.362 -0.545 14.302 1.00 92.75 97 LEU A O 1
ATOM 771 N N . ARG A 1 98 ? -15.814 -0.734 16.008 1.00 94.62 98 ARG A N 1
ATOM 772 C CA . ARG A 1 98 ? -15.474 -2.137 16.300 1.00 94.62 98 ARG A CA 1
ATOM 773 C C . ARG A 1 98 ? -15.811 -3.062 15.135 1.00 94.62 98 ARG A C 1
ATOM 775 O O . ARG A 1 98 ? -15.018 -3.945 14.820 1.00 94.62 98 ARG A O 1
ATOM 782 N N . GLN A 1 99 ? -16.963 -2.870 14.496 1.00 96.31 99 GLN A N 1
ATOM 783 C CA . GLN A 1 99 ? -17.359 -3.667 13.338 1.00 96.31 99 GLN A CA 1
ATOM 784 C C . GLN A 1 99 ? -16.417 -3.439 12.150 1.00 96.31 99 GLN A C 1
ATOM 786 O O . GLN A 1 99 ? -16.004 -4.411 11.520 1.00 96.31 99 GLN A O 1
ATOM 791 N N . LEU A 1 100 ? -16.030 -2.189 11.883 1.00 94.69 100 LEU A N 1
ATOM 792 C CA . LEU A 1 100 ? -15.070 -1.849 10.834 1.00 94.69 100 LEU A CA 1
ATOM 793 C C . LEU A 1 100 ? -13.704 -2.501 11.087 1.00 94.69 100 LEU A C 1
ATOM 795 O O . LEU A 1 100 ? -13.161 -3.164 10.204 1.00 94.69 100 LEU A O 1
ATOM 799 N N . ALA A 1 101 ? -13.180 -2.374 12.309 1.00 96.00 101 ALA A N 1
ATOM 800 C CA . ALA A 1 101 ? -11.921 -3.002 12.698 1.00 96.00 101 ALA A CA 1
ATOM 801 C C . ALA A 1 101 ? -11.969 -4.532 12.573 1.00 96.00 101 ALA A C 1
ATOM 803 O O . ALA A 1 101 ? -11.038 -5.134 12.042 1.00 96.00 101 ALA A O 1
ATOM 804 N N . LYS A 1 102 ? -13.069 -5.156 13.011 1.00 97.19 102 LYS A N 1
ATOM 805 C CA . LYS A 1 102 ? -13.266 -6.605 12.896 1.00 97.19 102 LYS A CA 1
ATOM 806 C C . LYS A 1 102 ? -13.321 -7.052 11.437 1.00 97.19 102 LYS A C 1
ATOM 808 O O . LYS A 1 102 ? -12.729 -8.067 11.093 1.00 97.19 102 LYS A O 1
ATOM 813 N N . HIS A 1 103 ? -14.008 -6.300 10.579 1.00 96.94 103 HIS A N 1
ATOM 814 C CA . HIS A 1 103 ? -14.080 -6.617 9.157 1.00 96.94 103 HIS A CA 1
ATOM 815 C C . HIS A 1 103 ? -12.697 -6.562 8.495 1.00 96.94 103 HIS A C 1
ATOM 817 O O . HIS A 1 103 ? -12.330 -7.494 7.784 1.00 96.94 103 HIS A O 1
ATOM 823 N N . ASP A 1 104 ? -11.908 -5.520 8.778 1.00 96.56 104 ASP A N 1
ATOM 824 C CA . ASP A 1 104 ? -10.530 -5.408 8.284 1.00 96.56 104 ASP A CA 1
ATOM 825 C C . ASP A 1 104 ? -9.649 -6.566 8.762 1.00 96.56 104 ASP A C 1
ATOM 827 O O . ASP A 1 104 ? -8.906 -7.142 7.968 1.00 96.56 104 ASP A O 1
ATOM 831 N N . GLN A 1 105 ? -9.770 -6.941 10.037 1.00 97.56 105 GLN A N 1
ATOM 832 C CA . GLN A 1 105 ? -9.040 -8.069 10.605 1.00 97.56 105 GLN A CA 1
ATOM 833 C C . GLN A 1 105 ? -9.415 -9.381 9.904 1.00 97.56 105 GLN A C 1
ATOM 835 O O . GLN A 1 105 ? -8.529 -10.091 9.443 1.00 97.56 105 GLN A O 1
ATOM 840 N N . THR A 1 106 ? -10.709 -9.661 9.715 1.00 97.75 106 THR A N 1
ATOM 841 C CA . THR A 1 106 ? -11.176 -10.855 8.991 1.00 97.75 106 THR A CA 1
ATOM 842 C C . THR A 1 106 ? -10.710 -10.878 7.532 1.00 97.75 106 THR A C 1
ATOM 844 O O . THR A 1 106 ? -10.388 -11.941 7.002 1.00 97.75 106 THR A O 1
ATOM 847 N N . GLN A 1 107 ? -10.649 -9.728 6.855 1.00 97.44 107 GLN A N 1
ATOM 848 C CA . GLN A 1 107 ? -10.074 -9.654 5.509 1.00 97.44 107 GLN A CA 1
ATOM 849 C C . GLN A 1 107 ? -8.577 -9.982 5.523 1.00 97.44 107 GLN A C 1
ATOM 851 O O . GLN A 1 107 ? -8.110 -10.750 4.684 1.00 97.44 107 GLN A O 1
ATOM 856 N N . ALA A 1 108 ? -7.832 -9.445 6.487 1.00 97.19 108 ALA A N 1
ATOM 857 C CA . ALA A 1 108 ? -6.403 -9.696 6.616 1.00 97.19 108 ALA A CA 1
ATOM 858 C C . ALA A 1 108 ? -6.084 -11.144 7.026 1.00 97.19 108 ALA A C 1
ATOM 860 O O . ALA A 1 108 ? -5.112 -11.715 6.539 1.00 97.19 108 ALA A O 1
ATOM 861 N N . GLU A 1 109 ? -6.910 -11.772 7.863 1.00 97.50 109 GLU A N 1
ATOM 862 C CA . GLU A 1 109 ? -6.818 -13.201 8.207 1.00 97.50 109 GLU A CA 1
ATOM 863 C C . GLU A 1 109 ? -6.976 -14.093 6.972 1.00 97.50 109 GLU A C 1
ATOM 865 O O . GLU A 1 109 ? -6.313 -15.118 6.854 1.00 97.50 109 GLU A O 1
ATOM 870 N N . ARG A 1 110 ? -7.800 -13.668 6.009 1.00 97.62 110 ARG A N 1
ATOM 871 C CA . ARG A 1 110 ? -7.943 -14.323 4.700 1.00 97.62 110 ARG A CA 1
ATOM 872 C C . ARG A 1 110 ? -6.829 -13.960 3.711 1.00 97.62 110 ARG A C 1
ATOM 874 O O . ARG A 1 110 ? -6.892 -14.375 2.560 1.00 97.62 110 ARG A O 1
ATOM 881 N N . GLY A 1 111 ? -5.852 -13.153 4.124 1.00 97.44 111 GLY A N 1
ATOM 882 C CA . GLY A 1 111 ? -4.768 -12.680 3.265 1.00 97.44 111 GLY A CA 1
ATOM 883 C C . GLY A 1 111 ? -5.226 -11.714 2.173 1.00 97.44 111 GLY A C 1
ATOM 884 O O . GLY A 1 111 ? -4.563 -11.611 1.148 1.00 97.44 111 GLY A O 1
ATOM 885 N N . LEU A 1 112 ? -6.360 -11.026 2.348 1.00 98.06 112 LEU A N 1
ATOM 886 C CA . LEU A 1 112 ? -6.917 -10.145 1.322 1.00 98.06 112 LEU A CA 1
ATOM 887 C C . LEU A 1 112 ? -6.356 -8.724 1.417 1.00 98.06 112 LEU A C 1
ATOM 889 O O . LEU A 1 112 ? -6.390 -8.072 2.471 1.00 98.06 112 LEU A O 1
ATOM 893 N N . VAL A 1 113 ? -5.931 -8.203 0.270 1.00 97.19 113 VAL A N 1
ATOM 894 C CA . VAL A 1 113 ? -5.559 -6.801 0.077 1.00 97.19 113 VAL A CA 1
ATOM 895 C C . VAL A 1 113 ? -6.576 -6.089 -0.807 1.00 97.19 113 VAL A C 1
ATOM 897 O O . VAL A 1 113 ? -7.200 -6.692 -1.679 1.00 97.19 113 VAL A O 1
ATOM 900 N N . ALA A 1 114 ? -6.750 -4.793 -0.564 1.00 96.75 114 ALA A N 1
ATOM 901 C CA . ALA A 1 114 ? -7.597 -3.938 -1.382 1.00 96.75 114 ALA A CA 1
ATOM 902 C C . ALA A 1 114 ? -6.794 -3.370 -2.560 1.00 96.75 114 ALA A C 1
ATOM 904 O O . ALA A 1 114 ? -5.699 -2.841 -2.370 1.00 96.75 114 ALA A O 1
ATOM 905 N N . LEU A 1 115 ? -7.371 -3.430 -3.753 1.00 97.38 115 LEU A N 1
ATOM 906 C CA . LEU A 1 115 ? -6.884 -2.811 -4.979 1.00 97.38 115 LEU A CA 1
ATOM 907 C C . LEU A 1 115 ? -7.896 -1.760 -5.416 1.00 97.38 115 LEU A C 1
ATOM 909 O O . LEU A 1 115 ? -9.082 -2.064 -5.526 1.00 97.38 115 LEU A O 1
ATOM 913 N N . MET A 1 116 ? -7.439 -0.537 -5.669 1.00 95.12 116 MET A N 1
ATOM 914 C CA . MET A 1 116 ? -8.301 0.548 -6.123 1.00 95.12 116 MET A CA 1
ATOM 915 C C . MET A 1 116 ? -7.975 0.921 -7.565 1.00 95.12 116 MET A C 1
ATOM 917 O O . MET A 1 116 ? -6.870 1.371 -7.861 1.00 95.12 116 MET A O 1
ATOM 921 N N . SER A 1 117 ? -8.952 0.767 -8.454 1.00 89.50 117 SER A N 1
ATOM 922 C CA . SER A 1 117 ? -8.837 1.154 -9.861 1.00 89.50 117 SER A CA 1
ATOM 923 C C . SER A 1 117 ? -10.168 1.693 -10.373 1.00 89.50 117 SER A C 1
ATOM 925 O O . SER A 1 117 ? -11.228 1.150 -10.064 1.00 89.50 117 SER A O 1
ATOM 927 N N . GLY A 1 118 ? -10.127 2.798 -11.123 1.00 85.56 118 GLY A N 1
ATOM 928 C CA . GLY A 1 118 ? -11.326 3.408 -11.708 1.00 85.56 118 GLY A CA 1
ATOM 929 C C . GLY A 1 118 ? -12.410 3.785 -10.689 1.00 85.56 118 GLY A C 1
ATOM 930 O O . GLY A 1 118 ? -13.590 3.698 -11.005 1.00 85.56 118 GLY A O 1
ATOM 931 N N . GLY A 1 119 ? -12.024 4.140 -9.457 1.00 85.31 119 GLY A N 1
ATOM 932 C CA . GLY A 1 119 ? -12.955 4.478 -8.371 1.00 85.31 119 GLY A CA 1
ATOM 933 C C . GLY A 1 119 ? -13.589 3.278 -7.659 1.00 85.31 119 GLY A C 1
ATOM 934 O O . GLY A 1 119 ? -14.333 3.472 -6.704 1.00 85.31 119 GLY A O 1
ATOM 935 N N . ASN A 1 120 ? -13.272 2.050 -8.077 1.00 90.31 120 ASN A N 1
ATOM 936 C CA . ASN A 1 120 ? -13.775 0.831 -7.456 1.00 90.31 120 ASN A CA 1
ATOM 937 C C . ASN A 1 120 ? -12.684 0.145 -6.636 1.00 90.31 120 ASN A C 1
ATOM 939 O O . ASN A 1 120 ? -11.513 0.139 -7.023 1.00 90.31 120 ASN A O 1
ATOM 943 N N . THR A 1 121 ? -13.096 -0.480 -5.533 1.00 92.94 121 THR A N 1
ATOM 944 C CA . THR A 1 121 ? -12.225 -1.299 -4.688 1.00 92.94 121 THR A CA 1
ATOM 945 C C . THR A 1 121 ? -12.536 -2.770 -4.912 1.00 92.94 121 THR A C 1
ATOM 947 O O . THR A 1 121 ? -13.663 -3.215 -4.696 1.00 92.94 121 THR A O 1
ATOM 950 N N . VAL A 1 122 ? -11.525 -3.530 -5.316 1.00 94.75 122 VAL A N 1
ATOM 951 C CA . VAL A 1 122 ? -11.575 -4.988 -5.460 1.00 94.75 122 VAL A CA 1
ATOM 952 C C . VAL A 1 122 ? -10.641 -5.608 -4.428 1.00 94.75 122 VAL A C 1
ATOM 954 O O . VAL A 1 122 ? -9.618 -5.023 -4.082 1.00 94.75 122 VAL A O 1
ATOM 957 N N . TYR A 1 123 ? -10.985 -6.790 -3.923 1.00 95.25 123 TYR A N 1
ATOM 958 C CA . TYR A 1 123 ? -10.144 -7.525 -2.984 1.00 95.25 123 TYR A CA 1
ATOM 959 C C . TYR A 1 123 ? -9.491 -8.713 -3.674 1.00 95.25 123 TYR A C 1
ATOM 961 O O . TYR A 1 123 ? -10.173 -9.487 -4.344 1.00 95.25 123 TYR A O 1
ATOM 969 N N . LYS A 1 124 ? -8.181 -8.862 -3.479 1.00 97.38 124 LYS A N 1
ATOM 970 C CA . LYS A 1 124 ? -7.384 -9.953 -4.044 1.00 97.38 124 LYS A CA 1
ATOM 971 C C . LYS A 1 124 ? -6.546 -10.610 -2.944 1.00 97.38 124 LYS A C 1
ATOM 973 O O . LYS A 1 124 ? -6.097 -9.892 -2.045 1.00 97.38 124 LYS A O 1
ATOM 978 N N . PRO A 1 125 ? -6.336 -11.936 -2.971 1.00 97.88 125 PRO A N 1
ATOM 979 C CA . PRO A 1 125 ? -5.345 -12.570 -2.112 1.00 97.88 125 PRO A CA 1
ATOM 980 C C . PRO A 1 125 ? -3.953 -11.986 -2.362 1.00 97.88 125 PRO A C 1
ATOM 982 O O . PRO A 1 125 ? -3.590 -11.703 -3.503 1.00 97.88 125 PRO A O 1
ATOM 985 N N . LEU A 1 126 ? -3.181 -11.814 -1.290 1.00 97.06 126 LEU A N 1
ATOM 986 C CA . LEU A 1 126 ? -1.824 -11.277 -1.343 1.00 97.06 126 LEU A CA 1
ATOM 987 C C . LEU A 1 126 ? -0.939 -12.081 -2.300 1.00 97.06 126 LEU A C 1
ATOM 989 O O . LEU A 1 126 ? -0.244 -11.501 -3.125 1.00 97.06 126 LEU A O 1
ATOM 993 N N . GLU A 1 127 ? -1.004 -13.408 -2.210 1.00 96.12 127 GLU A N 1
ATOM 994 C CA . GLU A 1 127 ? -0.163 -14.307 -3.008 1.00 96.12 127 GLU A CA 1
ATOM 995 C C . GLU A 1 127 ? -0.534 -14.321 -4.498 1.00 96.12 127 GLU A C 1
ATOM 997 O O . GLU A 1 127 ? 0.272 -14.735 -5.326 1.00 96.12 127 GLU A O 1
ATOM 1002 N N . ASP A 1 128 ? -1.717 -13.811 -4.854 1.00 97.38 128 ASP A N 1
ATOM 1003 C CA . ASP A 1 128 ? -2.152 -13.709 -6.246 1.00 97.38 128 ASP A CA 1
ATOM 1004 C C . ASP A 1 128 ? -1.763 -12.365 -6.881 1.00 97.38 128 ASP A C 1
ATOM 1006 O O . ASP A 1 128 ? -1.989 -12.165 -8.082 1.00 97.38 128 ASP A O 1
ATOM 1010 N N . LEU A 1 129 ? -1.220 -11.409 -6.115 1.00 97.06 129 LEU A N 1
ATOM 1011 C CA . LEU A 1 129 ? -0.824 -10.105 -6.650 1.00 97.06 129 LEU A CA 1
ATOM 1012 C C . LEU A 1 129 ? 0.232 -10.247 -7.746 1.00 97.06 129 LEU A C 1
ATOM 1014 O O . LEU A 1 129 ? 1.143 -11.066 -7.660 1.00 97.06 129 LEU A O 1
ATOM 1018 N N . GLN A 1 130 ? 0.104 -9.403 -8.764 1.00 95.81 130 GLN A N 1
ATOM 1019 C CA . GLN A 1 130 ? 1.081 -9.262 -9.838 1.00 95.81 130 GLN A CA 1
ATOM 1020 C C . GLN A 1 130 ? 1.731 -7.870 -9.779 1.00 95.81 130 GLN A C 1
ATOM 1022 O O . GLN A 1 130 ? 1.135 -6.953 -9.201 1.00 95.81 130 GLN A O 1
ATOM 1027 N N . PRO A 1 131 ? 2.917 -7.667 -10.380 1.00 95.31 131 PRO A N 1
ATOM 1028 C CA . PRO A 1 131 ? 3.561 -6.351 -10.437 1.00 95.31 131 PRO A CA 1
ATOM 1029 C C . PRO A 1 131 ? 2.642 -5.239 -10.968 1.00 95.31 131 PRO A C 1
ATOM 1031 O O . PRO A 1 131 ? 2.674 -4.104 -10.490 1.00 95.31 131 PRO A O 1
ATOM 1034 N N . GLU A 1 132 ? 1.747 -5.567 -11.898 1.00 94.62 132 GLU A N 1
ATOM 1035 C CA . GLU A 1 132 ? 0.771 -4.644 -12.480 1.00 94.62 132 GLU A CA 1
ATOM 1036 C C . GLU A 1 132 ? -0.284 -4.160 -11.470 1.00 94.62 132 GLU A C 1
ATOM 1038 O O . GLU A 1 132 ? -0.876 -3.097 -11.665 1.00 94.62 132 GLU A O 1
ATOM 1043 N N . ASP A 1 133 ? -0.503 -4.893 -10.374 1.00 96.38 133 ASP A N 1
ATOM 1044 C CA . ASP A 1 133 ? -1.445 -4.524 -9.313 1.00 96.38 133 ASP A CA 1
ATOM 1045 C C . ASP A 1 133 ? -0.863 -3.461 -8.360 1.00 96.38 133 ASP A C 1
ATOM 1047 O O . ASP A 1 133 ? -1.621 -2.812 -7.628 1.00 96.38 133 ASP A O 1
ATOM 1051 N N . MET A 1 134 ? 0.463 -3.240 -8.361 1.00 95.69 134 MET A N 1
ATOM 1052 C CA . MET A 1 134 ? 1.132 -2.311 -7.437 1.00 95.69 134 MET A CA 1
ATOM 1053 C C . MET A 1 134 ? 0.501 -0.910 -7.425 1.00 95.69 134 MET A C 1
ATOM 1055 O O . MET A 1 134 ? 0.213 -0.409 -6.334 1.00 95.69 134 MET A O 1
ATOM 1059 N N . PRO A 1 135 ? 0.224 -0.251 -8.571 1.00 95.44 135 PRO A N 1
ATOM 1060 C CA . PRO A 1 135 ? -0.358 1.089 -8.561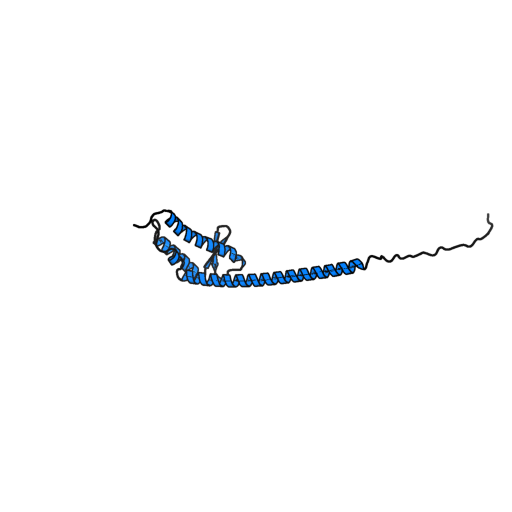 1.00 95.44 135 PRO A CA 1
ATOM 1061 C C . PRO A 1 135 ? -1.748 1.113 -7.919 1.00 95.44 135 PRO A C 1
ATOM 1063 O O . PRO A 1 135 ? -2.044 2.011 -7.127 1.00 95.44 135 PRO A O 1
ATOM 1066 N N . ALA A 1 136 ? -2.580 0.106 -8.204 1.00 97.00 136 ALA A N 1
ATOM 1067 C CA . ALA A 1 136 ? -3.918 -0.009 -7.633 1.00 97.00 136 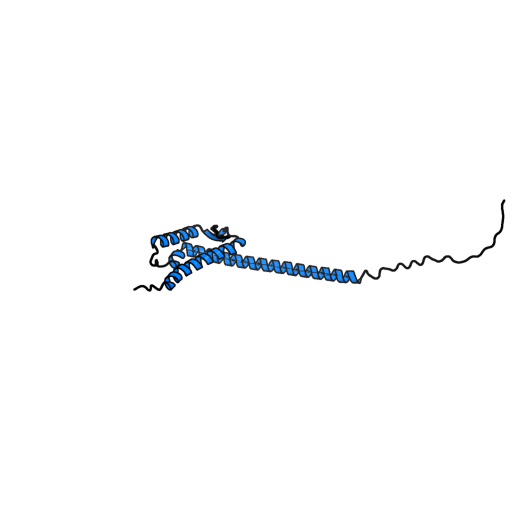ALA A CA 1
ATOM 1068 C C . ALA A 1 136 ? -3.864 -0.272 -6.121 1.00 97.00 136 ALA A C 1
ATOM 1070 O O . ALA A 1 136 ? -4.649 0.294 -5.353 1.00 97.00 136 ALA A O 1
ATOM 1071 N N . ARG A 1 137 ? -2.902 -1.083 -5.666 1.00 97.31 137 ARG A N 1
ATOM 1072 C CA . ARG A 1 137 ? -2.677 -1.342 -4.241 1.00 97.31 137 ARG A CA 1
ATOM 1073 C C . ARG A 1 137 ? -2.185 -0.102 -3.498 1.00 97.31 137 ARG A C 1
ATOM 1075 O O . ARG A 1 137 ? -2.712 0.227 -2.432 1.00 97.31 137 ARG A O 1
ATOM 1082 N N . ILE A 1 138 ? -1.227 0.623 -4.077 1.00 95.94 138 ILE A N 1
ATOM 1083 C CA . ILE A 1 138 ? -0.713 1.888 -3.535 1.00 95.94 138 ILE A CA 1
ATOM 1084 C C . ILE A 1 138 ? -1.844 2.914 -3.431 1.00 95.94 138 ILE A C 1
ATOM 1086 O O . ILE A 1 138 ? -1.965 3.591 -2.409 1.00 95.94 138 ILE A O 1
ATOM 1090 N N . ALA A 1 139 ? -2.696 3.019 -4.453 1.00 95.81 139 ALA A N 1
ATOM 1091 C CA . ALA A 1 139 ? -3.848 3.912 -4.438 1.00 95.81 139 ALA A CA 1
ATOM 1092 C C . ALA A 1 139 ? -4.822 3.560 -3.299 1.00 95.81 139 ALA A C 1
ATOM 1094 O O . ALA A 1 139 ? -5.225 4.449 -2.546 1.00 95.81 139 ALA A O 1
ATOM 1095 N N . ALA A 1 140 ? -5.138 2.274 -3.113 1.00 96.00 140 ALA A N 1
ATOM 1096 C CA . ALA A 1 140 ? -5.982 1.818 -2.009 1.00 96.00 140 ALA A CA 1
ATOM 1097 C C . ALA A 1 140 ? -5.366 2.133 -0.633 1.00 96.00 140 ALA A C 1
ATOM 1099 O O . ALA A 1 140 ? -6.067 2.589 0.272 1.00 96.00 140 ALA A O 1
ATOM 1100 N N . ASN A 1 141 ? -4.051 1.939 -0.471 1.00 94.50 141 ASN A N 1
ATOM 1101 C CA . ASN A 1 141 ? -3.367 2.252 0.786 1.00 94.50 141 ASN A CA 1
ATOM 1102 C C . ASN A 1 141 ? -3.381 3.759 1.081 1.00 94.50 141 ASN A C 1
ATOM 1104 O O . ASN A 1 141 ? -3.680 4.183 2.197 1.00 94.50 141 ASN A O 1
ATOM 1108 N N . ARG A 1 142 ? -3.133 4.590 0.060 1.00 94.12 142 ARG A N 1
ATOM 1109 C CA . ARG A 1 142 ? -3.231 6.051 0.178 1.00 94.12 142 ARG A CA 1
ATOM 1110 C C . ARG A 1 142 ? -4.621 6.478 0.629 1.00 94.12 142 ARG A C 1
ATOM 1112 O O . ARG A 1 142 ? -4.712 7.256 1.569 1.00 94.12 142 ARG A O 1
ATOM 1119 N N . LEU A 1 143 ? -5.679 5.929 0.028 1.00 91.94 143 LEU A N 1
ATOM 1120 C CA . LEU A 1 143 ? -7.053 6.236 0.430 1.00 91.94 143 LEU A CA 1
ATOM 1121 C C . LEU A 1 143 ? -7.302 5.886 1.904 1.00 91.94 143 LEU A C 1
ATOM 1123 O O . LEU A 1 143 ? -7.841 6.704 2.645 1.00 91.94 143 LEU A O 1
ATOM 1127 N N . ARG A 1 144 ? -6.857 4.704 2.351 1.00 92.25 144 ARG A N 1
ATOM 1128 C CA . ARG A 1 144 ? -6.973 4.282 3.756 1.00 92.25 144 ARG A CA 1
ATOM 1129 C C . ARG A 1 144 ? -6.263 5.251 4.703 1.00 92.25 144 ARG A C 1
ATOM 1131 O O . ARG A 1 144 ? -6.833 5.637 5.721 1.00 92.25 144 ARG A O 1
ATOM 1138 N N . ILE A 1 145 ? -5.029 5.639 4.381 1.00 92.94 145 ILE A N 1
ATOM 1139 C CA . ILE A 1 145 ? -4.242 6.576 5.193 1.00 92.94 145 ILE A CA 1
ATOM 1140 C C . ILE A 1 145 ? -4.908 7.952 5.225 1.00 92.94 145 ILE A C 1
ATOM 1142 O O . ILE A 1 145 ? -4.988 8.556 6.293 1.00 92.94 145 ILE A O 1
ATOM 1146 N N . THR A 1 146 ? -5.381 8.445 4.080 1.00 92.56 146 THR A N 1
ATOM 1147 C CA . THR A 1 146 ? -6.080 9.728 3.983 1.00 92.56 146 THR A CA 1
ATOM 1148 C C . THR A 1 146 ? -7.344 9.723 4.830 1.00 92.56 146 THR A C 1
ATOM 1150 O O . THR A 1 146 ? -7.472 10.586 5.685 1.00 92.56 146 THR A O 1
ATOM 1153 N N . TRP A 1 147 ? -8.196 8.701 4.712 1.00 91.06 147 TRP A N 1
ATOM 1154 C CA . TRP A 1 147 ? -9.411 8.591 5.522 1.00 91.06 147 TRP A CA 1
ATOM 1155 C C . TRP A 1 147 ? -9.116 8.571 7.032 1.00 91.06 147 TRP A C 1
ATOM 1157 O O . TRP A 1 147 ? -9.788 9.241 7.814 1.00 91.06 147 TRP A O 1
ATOM 1167 N N . LEU A 1 148 ? -8.070 7.851 7.459 1.00 91.38 148 LEU A N 1
ATOM 1168 C CA . LEU A 1 148 ? -7.649 7.835 8.866 1.00 91.38 148 LEU A CA 1
ATOM 1169 C C . LEU A 1 148 ? -7.161 9.208 9.351 1.00 91.38 148 LEU A C 1
ATOM 1171 O O . LEU A 1 148 ? -7.397 9.565 10.506 1.00 91.38 148 LEU A O 1
ATOM 1175 N N . LYS A 1 149 ? -6.469 9.963 8.490 1.00 89.38 149 LYS A N 1
ATOM 1176 C CA . LYS A 1 149 ? -6.023 11.327 8.796 1.00 89.38 149 LYS A CA 1
ATOM 1177 C C . LYS A 1 149 ? -7.202 12.289 8.848 1.00 89.38 149 LYS A C 1
ATOM 1179 O O . LYS A 1 149 ? -7.358 12.957 9.857 1.00 89.38 149 LYS A O 1
ATOM 1184 N N . GLU A 1 150 ? -8.054 12.297 7.828 1.00 88.62 150 GLU A N 1
ATOM 1185 C CA . GLU A 1 150 ? -9.237 13.158 7.744 1.00 88.62 150 GLU A CA 1
ATOM 1186 C C . GLU A 1 150 ? -10.171 12.939 8.930 1.00 88.62 150 GLU A C 1
ATOM 1188 O O . GLU A 1 150 ? -10.548 13.906 9.579 1.00 88.62 150 GLU A O 1
ATOM 1193 N N . ARG A 1 151 ? -10.444 11.685 9.317 1.00 87.06 151 ARG A N 1
ATOM 1194 C CA . ARG A 1 151 ? -11.241 11.389 10.518 1.00 87.06 151 ARG A CA 1
ATOM 1195 C C . ARG A 1 151 ? -10.683 12.072 11.771 1.00 87.06 151 ARG A C 1
ATOM 1197 O O . ARG A 1 151 ? -11.442 12.558 12.605 1.00 87.06 151 ARG A O 1
ATOM 1204 N N . ARG A 1 152 ? -9.358 12.090 11.930 1.00 81.06 152 ARG A N 1
ATOM 1205 C CA . ARG A 1 152 ? -8.698 12.728 13.075 1.00 81.06 152 ARG A CA 1
ATOM 1206 C C . ARG A 1 152 ? -8.661 14.250 12.934 1.00 81.06 152 ARG A C 1
ATOM 1208 O O . ARG A 1 152 ? -8.899 14.956 13.908 1.00 81.06 152 ARG A O 1
ATOM 1215 N N . ASP A 1 153 ? -8.358 14.751 11.746 1.00 81.38 153 ASP A N 1
ATOM 1216 C CA . ASP A 1 153 ? -8.108 16.168 11.501 1.00 81.38 153 ASP A CA 1
ATOM 1217 C C . ASP A 1 153 ? -9.423 16.963 11.402 1.00 81.38 153 ASP A C 1
ATOM 1219 O O . ASP A 1 153 ? -9.499 18.065 11.936 1.00 81.38 153 ASP A O 1
ATOM 1223 N N . GLU A 1 154 ? -10.499 16.397 10.841 1.00 70.94 154 GLU A N 1
ATOM 1224 C CA . GLU A 1 154 ? -11.851 16.980 10.895 1.00 70.94 154 GLU A CA 1
ATOM 1225 C C . GLU A 1 154 ? -12.385 17.096 12.326 1.00 70.94 154 GLU A C 1
ATOM 1227 O O . GLU A 1 154 ? -13.227 17.951 12.609 1.00 70.94 154 GLU A O 1
ATOM 1232 N N . TRP A 1 155 ? -11.931 16.229 13.231 1.00 58.50 155 TRP A N 1
ATOM 1233 C CA . TRP A 1 155 ? -12.234 16.362 14.650 1.00 58.50 155 TRP A CA 1
ATOM 1234 C C . TRP A 1 155 ? -11.411 17.480 15.291 1.00 58.50 155 TRP A C 1
ATOM 1236 O O . TRP A 1 155 ? -11.969 18.368 15.932 1.00 58.50 155 TRP A O 1
ATOM 1246 N N . LEU A 1 156 ? -10.094 17.500 15.062 1.00 58.69 156 LEU A N 1
ATOM 1247 C CA . LEU A 1 156 ? -9.212 18.544 15.597 1.00 58.69 156 LEU A CA 1
ATOM 1248 C C . LEU A 1 156 ? -9.557 19.947 15.061 1.00 58.69 156 LEU A C 1
ATOM 1250 O O . LEU A 1 156 ? -9.443 20.927 15.791 1.00 58.69 156 LEU A O 1
ATOM 1254 N N . GLY A 1 157 ? -10.019 20.050 13.813 1.00 58.62 157 GLY A N 1
ATOM 1255 C CA . GLY A 1 157 ? -10.447 21.299 13.180 1.00 58.62 157 GLY A CA 1
ATOM 1256 C C . GLY A 1 157 ? -11.822 21.804 13.631 1.00 58.62 157 GLY A C 1
ATOM 1257 O O . GLY A 1 157 ? -12.129 22.974 13.410 1.00 58.62 157 GLY A O 1
ATOM 1258 N N . ARG A 1 158 ? -12.638 20.964 14.287 1.00 56.53 158 ARG A N 1
ATOM 1259 C CA . ARG A 1 158 ? -13.949 21.349 14.844 1.00 56.53 158 ARG A CA 1
ATOM 1260 C C . ARG A 1 158 ? -13.875 22.039 16.210 1.00 56.53 158 ARG A C 1
ATOM 1262 O O . ARG A 1 158 ? -14.890 22.543 16.671 1.00 56.53 158 ARG A O 1
ATOM 1269 N N . GLY A 1 159 ? -12.695 22.127 16.829 1.00 46.38 159 GLY A N 1
ATOM 1270 C CA . GLY A 1 159 ? -12.470 22.993 17.991 1.00 46.38 159 GLY A CA 1
ATOM 1271 C C . GLY A 1 159 ? -13.189 22.592 19.285 1.00 46.38 159 GLY A C 1
ATOM 1272 O O . GLY A 1 159 ? -13.236 23.397 20.208 1.00 46.38 159 GLY A O 1
ATOM 1273 N N . GLU A 1 160 ? -13.713 21.372 19.402 1.00 52.84 160 GLU A N 1
ATOM 1274 C CA . GLU A 1 160 ? -14.252 20.868 20.671 1.00 52.84 160 GLU A CA 1
ATOM 1275 C C . GLU A 1 160 ? -13.177 20.062 21.404 1.00 52.84 160 GLU A C 1
ATOM 1277 O O . GLU A 1 160 ? -13.045 18.844 21.273 1.00 52.84 160 GLU A O 1
ATOM 1282 N N . ALA A 1 161 ? -12.356 20.786 22.167 1.00 40.16 161 ALA A N 1
ATOM 1283 C CA . ALA A 1 161 ? -11.520 20.182 23.193 1.00 40.16 161 ALA A CA 1
ATOM 1284 C C . ALA A 1 161 ? -12.416 19.533 24.270 1.00 40.16 161 ALA A C 1
ATOM 1286 O O . ALA A 1 161 ? -13.437 20.122 24.635 1.00 40.16 161 ALA A O 1
ATOM 1287 N N . PRO A 1 162 ? -12.064 18.347 24.798 1.00 48.59 162 PRO A N 1
ATOM 1288 C CA . PRO A 1 162 ? -12.809 17.752 25.900 1.00 48.59 162 PRO A CA 1
ATOM 1289 C C . PRO A 1 162 ? -12.669 18.616 27.165 1.00 48.59 162 PRO A C 1
ATOM 1291 O O . PRO A 1 162 ? -11.565 19.060 27.488 1.00 48.59 162 PRO A O 1
ATOM 1294 N N . ALA A 1 163 ? -13.794 18.843 27.849 1.00 41.62 163 ALA A N 1
ATOM 1295 C CA . ALA A 1 163 ? -13.852 19.364 29.216 1.00 41.62 163 ALA A CA 1
ATOM 1296 C C . ALA A 1 163 ? -13.486 18.281 30.242 1.00 41.62 163 ALA A C 1
ATOM 1298 O O . ALA A 1 163 ? -13.780 17.092 29.970 1.00 41.62 163 ALA A O 1
#

Nearest PDB structures (foldseek):
  8otz-assembly1_C7  TM=2.402E-01  e=9.471E+00  Bos taurus

Secondary structure (DSSP, 8-state):
------------PPP--------TTSSHHHHHHHHHHHHHHHHHHHHHHHHHHHHHHHHHHHHHHHHHHHHHHHHHHTTHHHHHH-SPPTT--HHHHHHHHHHHHHHHHTTEEEEEETTEEEEEEGGG--GGGHHHHHHHHHHHHHHHHHHHHHHHTTT----

Organism: NCBI:txid349277

Radius of gyration: 41.57 Å; Cα contacts (8 Å, |Δi|>4): 82; chains: 1; bounding box: 63×37×148 Å

pLDDT: mean 81.58, std 21.13, range [33.69, 98.19]

Foldseek 3Di:
DDDDDDDDDDDDDDDPPPPPPDPPPPPVVVVVVVVVVVVVVVVVVVVVVVVVVVVVVLVVVVVVVLVVLLVVLVCLLVQVQLVLCDDDDPPDDPVVSVVVSVVSNVCSVQQWAWFADPNDTDIDHSVPDDSVSVVRRVVVVVVVVVVSVCVVVVRVVVPDDDD

Solvent-accessible surface area (backbone atoms only — not comparable to full-atom values): 9689 Å² total; per-residue (Å²): 138,82,88,86,86,88,86,89,80,90,83,80,84,80,74,84,85,76,75,77,72,70,77,91,70,66,65,71,60,49,57,55,49,51,50,49,52,53,53,50,51,51,50,50,49,52,51,50,50,53,50,50,52,51,50,54,52,49,53,51,52,47,52,56,48,52,53,51,50,53,53,48,36,55,41,28,48,70,40,44,54,47,65,72,61,58,74,69,54,92,95,54,57,62,67,58,55,50,51,52,29,49,50,50,20,55,37,20,69,66,40,42,39,58,30,31,55,97,93,41,78,46,77,42,48,59,91,71,62,52,79,84,44,47,65,24,30,51,48,33,51,50,51,54,54,49,52,59,46,47,64,53,46,61,50,65,72,64,70,74,74,86,132

Sequence (163 aa):
MLNGDHGPAEGSRPEPDGAIQAPEGGRLGLDEAWEDVLRQQELLRKRAESKRQKAEDQETLWREFMEAERREIVQRQNGQLARHLGAPLPGELPAQLRQLAKHDQTQAERGLVALMSGGNTVYKPLEDLQPEDMPARIAANRLRITWLKERRDEWLGRGEAPA

Mean predicted aligned error: 13.0 Å